Protein AF-W1XKD0-F1 (afdb_monomer_lite)

Secondary structure (DSSP, 8-state):
-GGGGGGS--TT-EEEEE--TTTHHHHHHHHHHH-TTSEEEEEE-TTS-EEEEEEE-

Sequence (57 aa):
EFYRVHYDMSKGGHVVFEIGYSQGDILKRMIQDLYPEKEVEIFKDINGNQRIISIIW

pLDDT: mean 86.9, std 14.64, range [47.03, 96.94]

Organism: NCBI:txid408170

Foldseek 3Di:
DVPPPVPPADQQHKDKDFDFQPCQVVVQVVCCVVPVPKDWDWDADPVRGTTMIMIGD

Radius of gyration: 11.52 Å; chains: 1; bounding box: 28×17×30 Å

Structure (mmCIF, N/CA/C/O backbone):
data_AF-W1XKD0-F1
#
_entry.id   AF-W1XKD0-F1
#
loop_
_atom_site.group_PDB
_atom_site.id
_atom_site.type_symbol
_atom_site.label_atom_id
_atom_site.label_alt_id
_atom_site.label_comp_id
_atom_site.label_asym_id
_atom_site.label_entity_id
_atom_site.label_seq_id
_atom_site.pdbx_PDB_ins_code
_atom_site.Cartn_x
_atom_site.Cartn_y
_atom_site.Cartn_z
_atom_site.occupancy
_atom_site.B_iso_or_equiv
_atom_site.auth_seq_id
_atom_site.auth_comp_id
_atom_site.auth_asym_id
_atom_site.auth_atom_id
_atom_site.pdbx_PDB_model_num
ATOM 1 N N . GLU A 1 1 ? 0.178 8.834 -11.981 1.00 47.03 1 GLU A N 1
ATOM 2 C CA . GLU A 1 1 ? 1.352 9.527 -11.405 1.00 47.03 1 GLU A CA 1
ATOM 3 C C . GLU A 1 1 ? 2.472 8.599 -10.906 1.00 47.03 1 GLU A C 1
ATOM 5 O O . GLU A 1 1 ? 3.591 9.068 -10.798 1.00 47.03 1 GLU A O 1
ATOM 10 N N . PHE A 1 2 ? 2.265 7.284 -10.724 1.00 50.88 2 PHE A N 1
ATOM 11 C CA . PHE A 1 2 ? 3.340 6.357 -10.304 1.00 50.88 2 PHE A CA 1
ATOM 12 C C . PHE A 1 2 ? 4.456 6.115 -11.343 1.00 50.88 2 PHE A C 1
ATOM 14 O O . PHE A 1 2 ? 5.606 5.908 -10.976 1.00 50.88 2 PHE A O 1
ATOM 21 N N . TYR A 1 3 ? 4.158 6.206 -12.643 1.00 47.72 3 TYR A N 1
ATOM 22 C CA . TYR A 1 3 ? 5.104 5.841 -13.711 1.00 47.72 3 TYR A CA 1
ATOM 23 C C 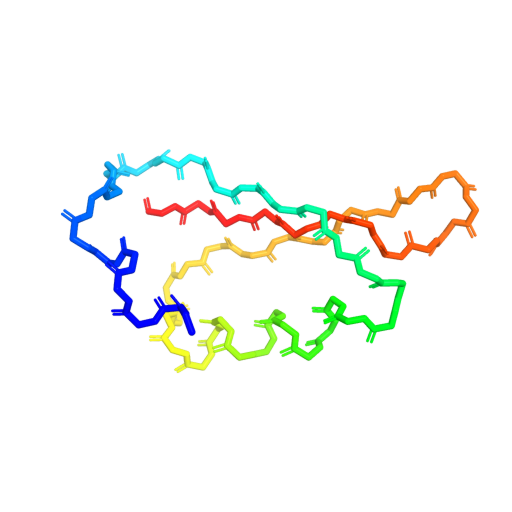. TYR A 1 3 ? 6.369 6.714 -13.806 1.00 47.72 3 TYR A C 1
ATOM 25 O O . TYR A 1 3 ? 7.332 6.309 -14.448 1.00 47.72 3 TYR A O 1
ATOM 33 N N . ARG A 1 4 ? 6.388 7.912 -13.203 1.00 48.03 4 ARG A N 1
ATOM 34 C CA . ARG A 1 4 ? 7.524 8.849 -13.307 1.00 48.03 4 ARG A CA 1
ATOM 35 C C . ARG A 1 4 ? 8.516 8.787 -12.147 1.00 48.03 4 ARG A C 1
ATOM 37 O O . ARG A 1 4 ? 9.602 9.336 -12.282 1.00 48.03 4 ARG A O 1
ATOM 44 N N . VAL A 1 5 ? 8.182 8.110 -11.049 1.00 57.53 5 VAL A N 1
ATOM 45 C CA . VAL A 1 5 ? 9.0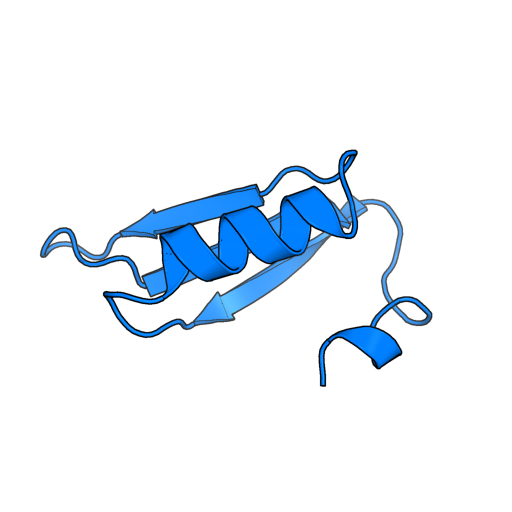15 8.100 -9.831 1.00 57.53 5 VAL A CA 1
ATOM 46 C C . VAL A 1 5 ? 10.267 7.221 -9.994 1.00 57.53 5 VAL A C 1
ATOM 48 O O . VAL A 1 5 ? 11.230 7.367 -9.253 1.00 57.53 5 VAL A O 1
ATOM 51 N N . HIS A 1 6 ? 10.315 6.360 -11.017 1.00 55.72 6 HIS A N 1
ATOM 52 C CA . HIS A 1 6 ? 11.353 5.335 -11.141 1.00 55.72 6 HIS A CA 1
ATOM 53 C C . HIS A 1 6 ? 12.794 5.861 -11.298 1.00 55.72 6 HIS A C 1
ATOM 55 O O . HIS A 1 6 ? 13.735 5.139 -10.985 1.00 55.72 6 HIS A O 1
ATOM 61 N N . TYR A 1 7 ? 12.984 7.097 -11.770 1.00 53.75 7 TYR A N 1
ATOM 62 C CA . TYR A 1 7 ? 14.311 7.610 -12.135 1.00 53.75 7 TYR A CA 1
ATOM 63 C C . TYR A 1 7 ? 15.032 8.395 -11.023 1.00 53.75 7 TYR A C 1
ATOM 65 O O . TYR A 1 7 ? 16.208 8.703 -11.189 1.00 53.75 7 TYR A O 1
ATOM 73 N N . ASP A 1 8 ? 14.361 8.718 -9.910 1.00 61.75 8 ASP A N 1
ATOM 74 C CA . ASP A 1 8 ? 14.880 9.661 -8.893 1.00 61.75 8 ASP A CA 1
ATOM 75 C C . ASP A 1 8 ? 14.952 9.068 -7.476 1.00 61.75 8 ASP A C 1
ATOM 77 O O . ASP A 1 8 ? 14.974 9.765 -6.465 1.00 61.75 8 ASP A O 1
ATOM 81 N N . MET A 1 9 ? 14.942 7.742 -7.379 1.00 71.94 9 MET A N 1
ATOM 82 C CA . MET A 1 9 ? 14.875 7.046 -6.099 1.00 71.94 9 MET A CA 1
ATOM 83 C C . MET A 1 9 ? 16.170 6.271 -5.895 1.00 71.94 9 MET A C 1
ATOM 85 O O . MET A 1 9 ? 16.526 5.393 -6.688 1.00 71.94 9 MET A O 1
ATOM 89 N N . SER A 1 10 ? 16.909 6.627 -4.847 1.00 78.12 10 SER A N 1
ATOM 90 C CA . SER A 1 10 ? 18.152 5.950 -4.501 1.00 78.12 10 SER A CA 1
ATOM 91 C C . SER A 1 10 ? 17.878 4.502 -4.091 1.00 78.12 10 SER A C 1
ATOM 93 O O . SER A 1 10 ? 16.885 4.197 -3.433 1.00 78.12 10 SER A O 1
ATOM 95 N N . LYS A 1 11 ? 18.779 3.593 -4.475 1.00 81.62 11 LYS A N 1
ATOM 96 C CA . LYS A 1 11 ? 18.721 2.191 -4.051 1.00 81.62 11 LYS A CA 1
ATOM 97 C C . LYS A 1 11 ? 18.807 2.104 -2.521 1.00 81.62 11 LYS A C 1
ATOM 99 O O . LYS A 1 11 ? 19.733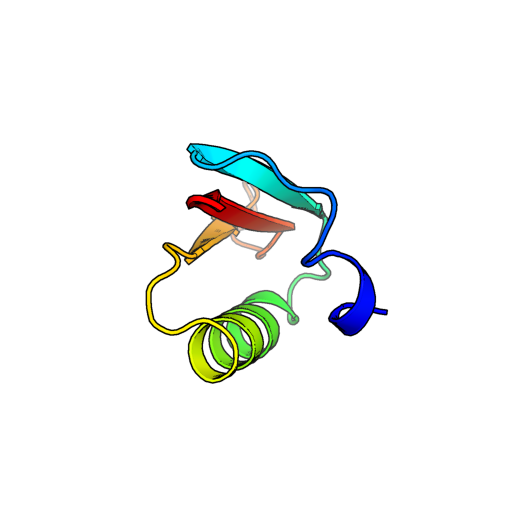 2.657 -1.929 1.00 81.62 11 LYS A O 1
ATOM 104 N N . GLY A 1 12 ? 17.881 1.378 -1.910 1.00 84.38 12 GLY A N 1
ATOM 105 C CA . GLY A 1 12 ? 17.663 1.283 -0.467 1.00 84.38 12 GLY A CA 1
ATOM 106 C C . GLY A 1 12 ? 16.848 2.438 0.126 1.00 84.38 12 GLY A C 1
ATOM 107 O O . GLY A 1 12 ? 16.731 2.524 1.346 1.00 84.38 12 GLY A O 1
ATOM 108 N N . GLY A 1 13 ? 16.322 3.348 -0.697 1.00 87.38 13 GLY A N 1
ATOM 109 C CA . GLY A 1 13 ? 15.541 4.494 -0.240 1.00 87.38 13 GLY A CA 1
ATOM 110 C C . GLY A 1 13 ? 14.167 4.081 0.287 1.00 87.38 13 GLY A C 1
ATOM 111 O O . GLY A 1 13 ? 13.512 3.207 -0.274 1.00 87.38 13 GLY A O 1
ATOM 112 N N . HIS A 1 14 ? 13.707 4.732 1.354 1.00 89.56 14 HIS A N 1
ATOM 113 C CA . HIS A 1 14 ? 12.364 4.517 1.887 1.00 89.56 14 HIS A CA 1
ATOM 114 C C . HIS A 1 14 ? 11.380 5.487 1.264 1.00 89.56 14 HIS A C 1
ATOM 116 O O . HIS A 1 14 ? 11.559 6.704 1.346 1.00 89.56 14 HIS A O 1
ATOM 122 N N . VAL A 1 15 ? 10.303 4.942 0.712 1.00 91.00 15 VAL A N 1
ATOM 123 C CA . VAL A 1 15 ? 9.219 5.731 0.142 1.00 91.00 15 VAL A CA 1
ATOM 124 C C . VAL A 1 15 ? 7.922 5.410 0.829 1.00 91.00 15 VAL A C 1
ATOM 126 O O . VAL A 1 15 ? 7.475 4.268 0.861 1.00 91.00 15 VAL A O 1
ATOM 129 N N . VAL A 1 16 ? 7.348 6.455 1.413 1.00 92.06 16 VAL A N 1
ATOM 130 C CA . VAL A 1 16 ? 6.263 6.352 2.372 1.00 92.06 16 VAL A CA 1
ATOM 131 C C . VAL A 1 16 ? 5.198 7.372 2.005 1.00 92.06 16 VAL A C 1
ATOM 133 O O . VAL A 1 16 ? 5.499 8.554 1.849 1.00 92.06 16 VAL A O 1
ATOM 136 N N . PHE A 1 17 ? 3.954 6.918 1.884 1.00 91.50 17 PHE A N 1
ATOM 137 C CA . PHE A 1 17 ? 2.811 7.780 1.590 1.00 91.50 17 PHE A CA 1
ATOM 138 C C . PHE A 1 17 ? 1.660 7.499 2.548 1.00 91.50 17 PHE A C 1
ATOM 140 O O . PHE A 1 17 ? 1.421 6.346 2.918 1.00 91.50 17 PHE A O 1
ATOM 147 N N . GLU A 1 18 ? 0.918 8.550 2.901 1.00 93.94 18 GLU A N 1
ATOM 148 C CA . GLU A 1 18 ? -0.388 8.405 3.539 1.00 93.94 18 GLU A CA 1
ATOM 149 C C . GLU A 1 18 ? -1.419 7.891 2.520 1.00 93.94 18 GLU A C 1
ATOM 151 O O . GLU A 1 18 ? -1.401 8.273 1.348 1.00 93.94 18 GLU A O 1
ATOM 156 N N . ILE A 1 19 ? -2.317 7.015 2.967 1.00 93.25 19 ILE A N 1
ATOM 157 C CA . ILE A 1 19 ? -3.365 6.393 2.156 1.00 93.25 19 ILE A CA 1
ATOM 158 C C . ILE A 1 19 ? -4.723 6.437 2.868 1.00 93.25 19 ILE A C 1
ATOM 160 O O . ILE A 1 19 ? -4.827 6.405 4.099 1.00 93.25 19 ILE A O 1
ATOM 164 N N . GLY A 1 20 ? -5.799 6.439 2.080 1.00 90.38 20 GLY A N 1
ATOM 165 C CA . GLY A 1 20 ? -7.152 6.195 2.581 1.00 90.38 20 GLY A CA 1
ATOM 166 C C . GLY A 1 20 ? -7.311 4.764 3.117 1.00 90.38 20 GLY A C 1
ATOM 167 O O . GLY A 1 20 ? -6.659 3.836 2.640 1.00 90.38 20 GLY A O 1
ATOM 168 N N . TYR A 1 21 ? -8.222 4.557 4.082 1.00 85.38 21 TYR A N 1
ATOM 169 C CA . TYR A 1 21 ? -8.296 3.296 4.855 1.00 85.38 21 TYR A CA 1
ATOM 170 C C . TYR A 1 21 ? -8.556 2.034 4.030 1.00 85.38 21 TYR A C 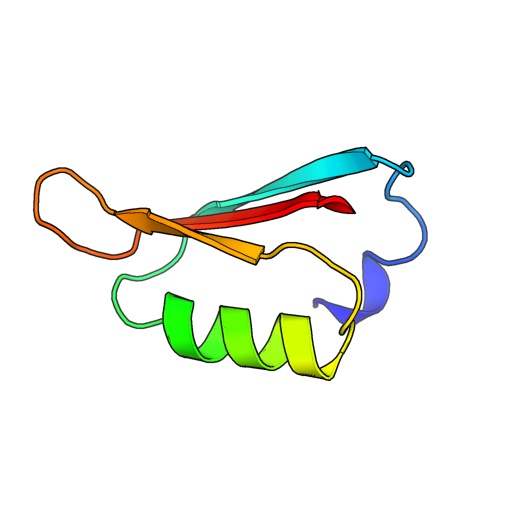1
ATOM 172 O O . TYR A 1 21 ? -8.206 0.940 4.465 1.00 85.38 21 TYR A O 1
ATOM 180 N N . SER A 1 22 ? -9.189 2.180 2.870 1.00 89.69 22 SER A N 1
ATOM 181 C CA . SER A 1 22 ? -9.565 1.085 1.976 1.00 89.69 22 SER A CA 1
ATOM 182 C C . SER A 1 22 ? -8.595 0.894 0.808 1.00 89.69 22 SER A C 1
ATOM 184 O O . SER A 1 22 ? -8.835 0.046 -0.048 1.00 89.69 22 SER A O 1
ATOM 186 N N . GLN A 1 23 ? -7.521 1.686 0.731 1.00 90.81 23 GLN A N 1
ATOM 187 C CA . GLN A 1 23 ? -6.651 1.731 -0.447 1.00 90.81 23 GLN A CA 1
ATOM 188 C C . GLN A 1 23 ? -5.420 0.824 -0.352 1.00 90.81 23 GLN A C 1
ATOM 190 O O . GLN A 1 23 ? -4.822 0.524 -1.384 1.00 90.81 23 GLN A O 1
ATOM 195 N N . GLY A 1 24 ? -5.002 0.390 0.839 1.00 92.94 24 GLY A N 1
ATOM 196 C CA . GLY A 1 24 ? -3.681 -0.227 0.991 1.00 92.94 24 GLY A CA 1
ATOM 197 C C . GLY A 1 24 ? -3.550 -1.570 0.278 1.00 92.94 24 GLY A C 1
ATOM 198 O O . GLY A 1 24 ? -2.563 -1.766 -0.422 1.00 92.94 24 GLY A O 1
ATOM 199 N N . ASP A 1 25 ? -4.550 -2.450 0.349 1.00 94.75 25 ASP A N 1
ATOM 200 C CA . ASP A 1 25 ? -4.478 -3.766 -0.307 1.00 94.75 25 ASP A CA 1
ATOM 201 C C . ASP A 1 25 ? -4.381 -3.657 -1.839 1.00 94.75 25 ASP A C 1
ATOM 203 O O . ASP A 1 25 ? -3.572 -4.346 -2.466 1.00 94.75 25 ASP A O 1
ATOM 207 N N . ILE A 1 26 ? -5.160 -2.755 -2.454 1.00 95.06 26 ILE A N 1
ATOM 208 C CA . ILE A 1 26 ? -5.103 -2.544 -3.907 1.00 95.06 26 ILE A CA 1
ATOM 209 C C . ILE A 1 26 ? -3.793 -1.866 -4.323 1.00 95.06 26 ILE A C 1
ATOM 211 O O . ILE A 1 26 ? -3.198 -2.269 -5.319 1.00 95.06 26 ILE A O 1
ATOM 215 N N . LEU A 1 27 ? -3.298 -0.893 -3.547 1.00 94.62 27 LEU A N 1
ATOM 216 C CA . LEU A 1 27 ? -2.010 -0.244 -3.809 1.00 94.62 27 LEU A CA 1
ATOM 217 C C . LEU A 1 27 ? -0.854 -1.232 -3.683 1.00 94.62 27 LEU A C 1
ATOM 219 O O . LEU A 1 27 ? -0.014 -1.291 -4.577 1.00 94.62 27 LEU A O 1
ATOM 223 N N . LYS A 1 28 ? -0.840 -2.047 -2.625 1.00 95.19 28 LYS A N 1
ATOM 224 C CA . LYS A 1 28 ? 0.178 -3.076 -2.411 1.00 95.19 28 LYS A CA 1
ATOM 225 C C . LYS A 1 28 ? 0.225 -4.054 -3.576 1.00 95.19 28 LYS A C 1
ATOM 227 O O . LYS A 1 28 ? 1.304 -4.289 -4.109 1.00 95.19 28 LYS A O 1
ATOM 232 N N . ARG A 1 29 ? -0.934 -4.546 -4.023 1.00 95.75 29 ARG A N 1
ATOM 233 C CA . ARG A 1 29 ? -1.013 -5.417 -5.200 1.00 95.75 29 ARG A CA 1
ATOM 234 C C . ARG A 1 29 ? -0.475 -4.734 -6.457 1.00 95.75 29 ARG A C 1
ATOM 236 O O . ARG A 1 29 ? 0.370 -5.307 -7.126 1.00 95.75 29 ARG A O 1
ATOM 243 N N . MET A 1 30 ? -0.902 -3.504 -6.748 1.00 95.19 30 MET A N 1
ATOM 244 C CA . MET A 1 30 ? -0.424 -2.774 -7.931 1.00 95.19 30 MET A CA 1
ATOM 245 C C . MET A 1 30 ? 1.091 -2.539 -7.905 1.00 95.19 30 MET A C 1
ATOM 247 O O . MET A 1 30 ? 1.746 -2.676 -8.934 1.00 95.19 30 MET A O 1
ATOM 251 N N . ILE A 1 31 ? 1.660 -2.194 -6.746 1.00 93.12 31 ILE A N 1
ATOM 252 C CA . ILE A 1 31 ? 3.108 -1.994 -6.605 1.00 93.12 31 ILE A CA 1
ATOM 253 C C . ILE A 1 31 ? 3.848 -3.315 -6.810 1.00 93.12 31 ILE A C 1
ATOM 255 O O . ILE A 1 31 ? 4.844 -3.326 -7.520 1.00 93.12 31 ILE A O 1
ATOM 259 N N . GLN A 1 32 ? 3.358 -4.418 -6.243 1.00 94.75 32 GLN A N 1
ATOM 260 C CA . GLN A 1 32 ? 3.975 -5.740 -6.396 1.00 94.75 32 GLN A CA 1
ATOM 261 C C . GLN A 1 32 ? 3.846 -6.294 -7.821 1.00 94.75 32 GLN A C 1
ATOM 263 O O . GLN A 1 32 ? 4.756 -6.968 -8.291 1.00 94.75 32 GLN A O 1
ATOM 268 N N . ASP A 1 33 ? 2.762 -5.979 -8.532 1.00 95.62 33 ASP A N 1
ATOM 269 C CA . ASP A 1 33 ? 2.600 -6.342 -9.944 1.00 95.62 33 ASP A CA 1
ATOM 270 C C . ASP A 1 33 ? 3.588 -5.563 -10.842 1.00 95.62 33 ASP A C 1
ATOM 272 O O . ASP A 1 33 ? 4.075 -6.097 -11.839 1.00 95.62 33 ASP A O 1
ATOM 276 N N . LEU A 1 34 ? 3.900 -4.307 -10.494 1.00 93.12 34 LEU A N 1
ATOM 277 C CA . LEU A 1 34 ? 4.829 -3.449 -11.245 1.00 93.12 34 LEU A CA 1
ATOM 278 C C . LEU A 1 34 ? 6.301 -3.662 -10.870 1.00 93.12 34 LEU A C 1
ATOM 280 O O . LEU A 1 34 ? 7.170 -3.563 -11.736 1.00 93.12 34 LEU A O 1
ATOM 284 N N . TYR A 1 35 ? 6.575 -3.928 -9.595 1.00 92.25 35 TYR A N 1
ATOM 285 C CA . TYR A 1 35 ? 7.912 -4.068 -9.021 1.00 92.25 35 TYR A CA 1
ATOM 286 C C . TYR A 1 35 ? 7.961 -5.282 -8.073 1.00 92.25 35 TYR A C 1
ATOM 288 O O . TYR A 1 35 ? 7.959 -5.120 -6.846 1.00 92.25 35 TYR A O 1
ATOM 296 N N . PRO A 1 36 ? 7.973 -6.514 -8.618 1.00 93.94 36 PRO A N 1
ATOM 297 C CA . PRO A 1 36 ? 7.844 -7.746 -7.833 1.00 93.94 36 PRO A CA 1
ATOM 298 C C . PRO A 1 36 ? 8.945 -7.963 -6.792 1.00 93.94 36 PRO A C 1
ATOM 300 O O . PRO A 1 36 ? 8.763 -8.718 -5.840 1.00 93.94 36 PRO A O 1
ATOM 303 N N . GLU A 1 37 ? 10.099 -7.327 -6.979 1.00 93.44 37 GLU A N 1
ATOM 304 C CA . GLU A 1 37 ? 11.265 -7.425 -6.108 1.00 93.44 37 GLU 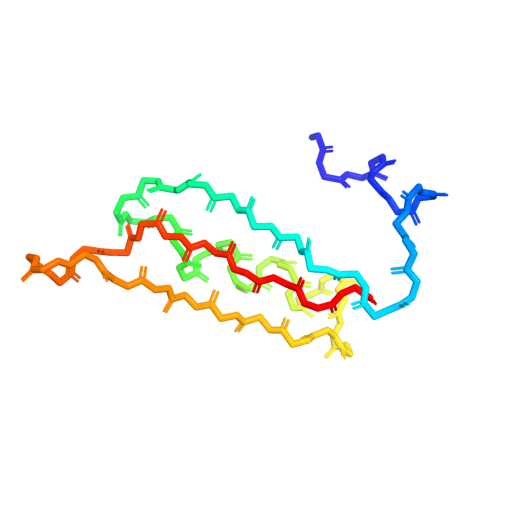A CA 1
ATOM 305 C C . GLU A 1 37 ? 11.252 -6.444 -4.929 1.00 93.44 37 GLU A C 1
ATOM 307 O O . GLU A 1 37 ? 12.136 -6.517 -4.076 1.00 93.44 37 GLU A O 1
ATOM 312 N N . LYS A 1 38 ? 10.300 -5.502 -4.885 1.00 91.06 38 LYS A N 1
ATOM 313 C CA . LYS A 1 38 ? 10.238 -4.480 -3.832 1.00 91.06 38 LYS A CA 1
ATOM 314 C C . LYS A 1 38 ? 9.477 -4.986 -2.619 1.00 91.06 38 LYS A C 1
ATOM 316 O O . LYS A 1 38 ? 8.404 -5.581 -2.727 1.00 91.06 38 LYS A O 1
ATOM 321 N N . GLU A 1 39 ? 10.004 -4.678 -1.442 1.00 93.06 39 GLU A N 1
ATOM 322 C CA . GLU A 1 39 ? 9.307 -4.927 -0.184 1.00 93.06 39 GLU A CA 1
ATOM 323 C C . GLU A 1 39 ? 8.255 -3.839 0.047 1.00 93.06 39 GLU A C 1
ATOM 325 O O . GLU A 1 39 ? 8.565 -2.648 -0.012 1.00 93.06 39 GLU A O 1
ATOM 330 N N . VAL A 1 40 ? 7.005 -4.258 0.287 1.00 95.06 40 VAL A N 1
ATOM 331 C CA . VAL A 1 40 ? 5.853 -3.363 0.466 1.00 95.06 40 VAL A CA 1
ATOM 332 C C . VAL A 1 40 ? 5.108 -3.683 1.759 1.00 95.06 40 VAL A C 1
ATOM 334 O O . VAL A 1 40 ? 4.542 -4.775 1.931 1.00 95.06 40 VAL A O 1
ATOM 337 N N . GLU A 1 41 ? 5.028 -2.693 2.639 1.00 96.50 41 GLU A N 1
ATOM 338 C CA . GLU A 1 41 ? 4.385 -2.785 3.950 1.00 96.50 41 GLU A CA 1
ATOM 339 C C . GLU A 1 41 ? 3.218 -1.806 4.079 1.00 96.50 41 GLU A C 1
ATOM 341 O O . GLU A 1 41 ? 3.229 -0.720 3.502 1.00 96.50 41 GLU A O 1
ATOM 346 N N . ILE A 1 42 ? 2.200 -2.200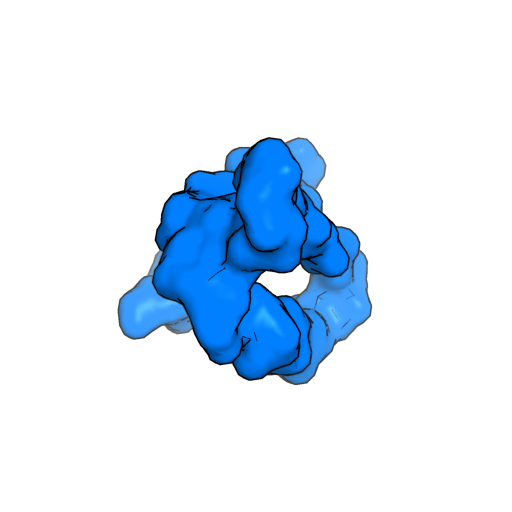 4.850 1.00 96.25 42 ILE A N 1
ATOM 347 C CA . ILE A 1 42 ? 1.047 -1.358 5.183 1.00 96.25 42 ILE A CA 1
ATOM 348 C C . ILE A 1 42 ? 0.993 -1.212 6.698 1.00 96.25 42 ILE A C 1
ATOM 350 O O . ILE A 1 42 ? 0.881 -2.212 7.412 1.00 96.25 42 ILE A O 1
ATOM 354 N N . PHE A 1 43 ? 0.994 0.027 7.181 1.00 96.38 43 PHE A N 1
ATOM 355 C CA . PHE A 1 43 ? 0.827 0.329 8.599 1.00 96.38 43 PHE A CA 1
ATOM 356 C C . PHE A 1 43 ? -0.590 0.813 8.886 1.00 96.38 43 PHE A C 1
ATOM 358 O O . PHE A 1 43 ? -1.206 1.536 8.092 1.00 96.38 43 PHE A O 1
ATOM 365 N N . LYS A 1 44 ? -1.102 0.397 10.045 1.00 96.69 44 LYS A N 1
ATOM 366 C CA . LYS A 1 44 ? -2.429 0.759 10.538 1.00 96.69 44 LYS A CA 1
ATOM 367 C C . LYS A 1 44 ? -2.331 1.828 11.624 1.00 96.69 44 LYS A C 1
ATOM 369 O O . LYS A 1 44 ? -1.367 1.834 12.384 1.00 96.69 44 LYS A O 1
ATOM 374 N N . ASP A 1 45 ? -3.334 2.701 11.716 1.00 95.19 45 ASP A N 1
ATOM 375 C CA . ASP A 1 45 ? -3.506 3.555 12.897 1.00 95.19 45 ASP A CA 1
ATOM 376 C C . ASP A 1 45 ? -4.001 2.759 14.116 1.00 95.19 45 ASP A C 1
ATOM 378 O O . ASP A 1 45 ? -4.291 1.562 14.041 1.00 95.19 45 ASP A O 1
ATOM 382 N N . ILE A 1 46 ? -4.137 3.450 15.251 1.00 96.94 46 ILE A N 1
ATOM 383 C CA . ILE A 1 46 ? -4.646 2.887 16.511 1.00 96.94 46 ILE A CA 1
ATOM 384 C C . ILE A 1 46 ? -6.062 2.303 16.387 1.00 96.94 46 ILE A C 1
ATOM 386 O O . ILE A 1 46 ? -6.455 1.474 17.201 1.00 96.94 46 ILE A O 1
ATOM 390 N N . ASN A 1 47 ? -6.823 2.726 15.372 1.00 96.12 47 ASN A N 1
ATOM 391 C CA . ASN A 1 47 ? -8.181 2.261 15.101 1.00 96.12 47 ASN A CA 1
ATOM 392 C C . ASN A 1 47 ? -8.197 1.081 14.112 1.00 96.12 47 ASN A C 1
ATOM 394 O O . ASN A 1 47 ? -9.266 0.632 13.704 1.00 96.12 47 ASN A O 1
ATOM 398 N N . GLY A 1 48 ? -7.027 0.578 13.704 1.00 95.06 48 GLY A N 1
ATOM 399 C CA . GLY A 1 48 ? -6.890 -0.553 12.791 1.00 95.06 48 GLY A CA 1
ATOM 400 C C . GLY A 1 48 ? -7.072 -0.204 11.312 1.00 95.06 48 GLY A C 1
ATOM 401 O O . GLY A 1 48 ? -7.064 -1.113 10.476 1.00 95.06 48 GLY A O 1
ATOM 402 N N . ASN A 1 49 ? -7.201 1.079 10.966 1.00 96.50 49 ASN A N 1
ATOM 403 C CA . ASN A 1 49 ? -7.338 1.506 9.577 1.00 96.50 49 ASN A CA 1
ATOM 404 C C . ASN A 1 49 ? -5.977 1.558 8.900 1.00 96.50 49 ASN A C 1
ATOM 406 O O . ASN A 1 49 ? -5.030 2.090 9.470 1.00 96.50 49 ASN A O 1
ATOM 410 N N . GLN A 1 50 ? -5.889 1.082 7.661 1.00 96.62 50 GLN A N 1
ATOM 411 C CA . GLN A 1 50 ? -4.683 1.228 6.845 1.00 96.62 50 GLN A CA 1
ATOM 412 C C . GLN A 1 50 ? -4.430 2.725 6.594 1.00 96.62 50 GLN A C 1
ATOM 414 O O . GLN A 1 50 ? -5.341 3.454 6.206 1.00 96.62 50 GLN A O 1
ATOM 419 N N . ARG A 1 51 ? -3.227 3.220 6.877 1.00 96.50 51 ARG A N 1
ATOM 420 C CA . ARG A 1 51 ? -2.930 4.662 6.779 1.00 96.50 51 ARG A CA 1
ATOM 421 C C . ARG A 1 51 ? -1.662 4.972 6.041 1.00 96.50 51 ARG A C 1
ATOM 423 O O . ARG A 1 51 ? -1.553 6.058 5.495 1.00 96.50 51 ARG A O 1
ATOM 430 N N . ILE A 1 52 ? -0.715 4.048 6.034 1.00 96.25 52 ILE A N 1
ATOM 431 C CA . ILE A 1 52 ? 0.586 4.283 5.434 1.00 96.25 52 ILE A CA 1
ATOM 432 C C . ILE A 1 52 ? 0.946 3.077 4.589 1.00 96.25 52 ILE A C 1
ATOM 434 O O . ILE A 1 52 ? 0.777 1.942 5.037 1.00 96.25 52 ILE A O 1
ATOM 438 N N . ILE A 1 53 ? 1.468 3.338 3.395 1.00 96.06 53 ILE A N 1
ATOM 439 C CA . ILE A 1 53 ? 2.185 2.350 2.594 1.00 96.06 53 ILE A CA 1
ATOM 440 C C . ILE A 1 53 ? 3.665 2.726 2.552 1.00 96.06 53 ILE A C 1
ATOM 442 O O . ILE A 1 53 ? 3.996 3.897 2.367 1.00 96.06 53 ILE A O 1
ATOM 446 N N . SER A 1 54 ? 4.539 1.744 2.755 1.00 95.19 54 SER A N 1
ATOM 447 C CA . SER A 1 54 ? 5.996 1.896 2.728 1.00 95.19 54 SER A CA 1
ATOM 448 C C . SER A 1 54 ? 6.599 0.943 1.709 1.00 95.19 54 SER A C 1
ATOM 450 O O . SER A 1 54 ? 6.199 -0.220 1.643 1.00 95.19 54 SER A O 1
ATOM 452 N N . ILE A 1 55 ? 7.555 1.442 0.932 1.00 94.81 55 ILE A N 1
ATOM 453 C CA . ILE A 1 55 ? 8.284 0.708 -0.098 1.00 94.81 55 ILE A CA 1
ATOM 454 C C . ILE A 1 55 ? 9.777 0.924 0.135 1.00 94.81 55 ILE A C 1
ATOM 456 O O . ILE A 1 55 ? 10.217 2.070 0.272 1.00 94.81 55 ILE A O 1
ATOM 460 N N . ILE A 1 56 ? 10.553 -0.159 0.145 1.00 91.62 56 ILE A N 1
ATOM 461 C CA . ILE A 1 56 ? 12.015 -0.078 0.039 1.00 91.62 56 ILE A CA 1
ATOM 462 C C . ILE A 1 56 ? 12.367 -0.105 -1.445 1.00 91.62 56 ILE A C 1
ATOM 464 O O . ILE A 1 56 ? 12.092 -1.094 -2.128 1.00 91.62 56 ILE A O 1
ATOM 468 N N . TRP A 1 57 ? 12.922 1.000 -1.944 1.00 88.00 57 TRP A N 1
ATOM 469 C CA . TRP A 1 57 ? 13.232 1.199 -3.356 1.00 88.00 57 TRP A CA 1
ATOM 470 C C . TRP A 1 57 ? 14.559 0.583 -3.787 1.00 88.00 57 TRP A C 1
ATOM 472 O O . TRP A 1 57 ? 15.573 0.753 -3.085 1.00 88.00 57 TRP A O 1
#

InterPro domains:
  IPR029063 S-adenosyl-L-methionine-dependent methyltransferase superfamily [G3DSA:3.40.50.150] (1-56)